Protein AF-A0A087LNL5-F1 (afdb_monomer_lite)

Secondary structure (DSSP, 8-state):
--------SSHHHHHHHHHHHTT-EEEEEEEEEEGGGTEEEEEEE---STTTT-------

Foldseek 3Di:
DPDDDQDDPDPVSVVVVVVVCPPWDFDPVQWDAPPVVRDTDTDTHDDDPVVVPDPPPPDD

InterPro domains:
  IPR021335 Protein of unknown function DUF2948 [PF11164] (4-55)

Organism: NCBI:txid46914

pLDDT: mean 84.68, std 17.36, range [38.28, 98.06]

Radius of gyration: 14.3 Å; chains: 1; bounding box: 32×32×32 Å

Sequence (60 aa):
MADLKLLALDSDDLAVISAHTQDAVVRVGDMGYAQADKRFAMLMNRYDWEEGTVRNKGVR

Structure (mmCIF, N/CA/C/O backbone):
data_AF-A0A087LNL5-F1
#
_entry.id   AF-A0A087LNL5-F1
#
loop_
_atom_site.group_PDB
_atom_site.id
_atom_site.type_symbol
_atom_site.label_atom_id
_atom_site.label_alt_id
_atom_site.label_comp_id
_atom_site.label_asym_id
_atom_site.label_entity_id
_atom_site.label_seq_id
_atom_site.pdbx_PDB_ins_code
_atom_site.Cartn_x
_atom_site.Cartn_y
_atom_site.Cartn_z
_atom_site.occupancy
_atom_site.B_iso_or_equiv
_atom_site.auth_seq_id
_atom_site.auth_comp_id
_atom_site.auth_asym_id
_atom_site.auth_atom_id
_atom_site.pdbx_PDB_model_num
ATOM 1 N N . MET A 1 1 ? 22.410 -10.126 -1.984 1.00 49.31 1 MET A N 1
ATOM 2 C CA . MET A 1 1 ? 21.653 -8.911 -1.624 1.00 49.31 1 MET A CA 1
ATOM 3 C C . MET A 1 1 ? 20.800 -9.276 -0.432 1.00 49.31 1 MET A C 1
ATOM 5 O O . MET A 1 1 ? 20.174 -10.323 -0.488 1.00 49.31 1 MET A O 1
ATOM 9 N N . ALA A 1 2 ? 20.879 -8.520 0.661 1.00 54.28 2 ALA A N 1
ATOM 10 C CA . ALA A 1 2 ? 19.949 -8.709 1.770 1.00 54.28 2 ALA A CA 1
ATOM 11 C C . ALA A 1 2 ? 18.537 -8.321 1.298 1.00 54.28 2 ALA A C 1
ATOM 13 O O . ALA A 1 2 ? 18.415 -7.406 0.483 1.00 54.28 2 ALA A O 1
ATOM 14 N N . ASP A 1 3 ? 17.508 -9.021 1.773 1.00 73.88 3 ASP A N 1
ATOM 15 C CA . ASP A 1 3 ? 16.116 -8.741 1.408 1.00 73.88 3 ASP A CA 1
ATOM 16 C C . ASP A 1 3 ? 15.747 -7.283 1.736 1.00 73.88 3 ASP A C 1
ATOM 18 O O . ASP A 1 3 ? 16.056 -6.779 2.821 1.00 73.88 3 ASP A O 1
ATOM 22 N N . LEU A 1 4 ? 15.090 -6.591 0.797 1.00 79.56 4 LEU A N 1
ATOM 23 C CA . LEU A 1 4 ? 14.643 -5.211 0.986 1.00 79.56 4 LEU A CA 1
ATOM 24 C C . LEU A 1 4 ? 13.519 -5.175 2.031 1.00 79.56 4 LEU A C 1
ATOM 26 O O . LEU A 1 4 ? 12.407 -5.642 1.787 1.00 79.56 4 LEU A O 1
ATOM 30 N N . LYS A 1 5 ? 13.803 -4.598 3.199 1.00 86.75 5 LYS A N 1
ATOM 31 C CA . LYS A 1 5 ? 12.826 -4.405 4.275 1.00 86.75 5 LYS A CA 1
ATOM 32 C C . LYS A 1 5 ? 12.328 -2.961 4.277 1.00 86.75 5 LYS A C 1
ATOM 34 O O . LYS A 1 5 ? 13.082 -2.059 4.625 1.00 86.75 5 LYS A O 1
ATOM 39 N N . LEU A 1 6 ? 11.056 -2.761 3.939 1.00 88.62 6 LEU A N 1
ATOM 40 C CA . LEU A 1 6 ? 10.387 -1.459 3.982 1.00 88.62 6 LEU A CA 1
ATOM 41 C C . LEU A 1 6 ? 9.532 -1.348 5.253 1.00 88.62 6 LEU A C 1
ATOM 43 O O . LEU A 1 6 ? 8.675 -2.194 5.507 1.00 88.62 6 LEU A O 1
ATOM 47 N N . LEU A 1 7 ? 9.776 -0.316 6.058 1.00 94.06 7 LEU A N 1
ATOM 48 C CA . LEU A 1 7 ? 9.019 0.015 7.266 1.00 94.06 7 LEU A CA 1
ATOM 49 C C . LEU A 1 7 ? 8.982 1.540 7.390 1.00 94.06 7 LEU A C 1
ATOM 51 O O . LEU A 1 7 ? 10.017 2.169 7.198 1.00 94.06 7 LEU A O 1
ATOM 55 N N . ALA A 1 8 ? 7.823 2.105 7.725 1.00 95.81 8 ALA A N 1
ATOM 56 C CA . ALA A 1 8 ? 7.673 3.533 7.985 1.00 95.81 8 ALA A CA 1
ATOM 57 C C . ALA A 1 8 ? 7.149 3.777 9.400 1.00 95.81 8 ALA A C 1
ATOM 59 O O . ALA A 1 8 ? 6.167 3.148 9.805 1.00 95.81 8 ALA A O 1
ATOM 60 N N . LEU A 1 9 ? 7.812 4.661 10.147 1.00 96.12 9 LEU A N 1
ATOM 61 C CA . LEU A 1 9 ? 7.403 5.090 11.484 1.00 96.12 9 LEU A CA 1
ATOM 62 C C . LEU A 1 9 ? 6.731 6.468 11.451 1.00 96.12 9 LEU A C 1
ATOM 64 O O . LEU A 1 9 ? 5.827 6.720 12.250 1.00 96.12 9 LEU A O 1
ATOM 68 N N . ASP A 1 10 ? 7.132 7.325 10.513 1.00 96.81 10 ASP A N 1
ATOM 69 C CA . ASP A 1 10 ? 6.563 8.655 10.308 1.00 96.81 10 ASP A CA 1
ATOM 70 C C . ASP A 1 10 ? 6.205 8.938 8.832 1.00 96.81 10 ASP A C 1
ATOM 72 O O . ASP A 1 10 ? 6.190 8.047 7.975 1.00 96.81 10 ASP A O 1
ATOM 76 N N . SER A 1 11 ? 5.820 10.186 8.547 1.00 96.38 11 SER A N 1
ATOM 77 C CA . SER A 1 11 ? 5.434 10.630 7.205 1.00 96.38 11 SER A CA 1
ATOM 78 C C . SER A 1 11 ? 6.589 10.648 6.212 1.00 96.38 11 SER A C 1
ATOM 80 O O . SER A 1 11 ? 6.357 10.453 5.017 1.00 96.38 11 SER A O 1
ATOM 82 N N . ASP A 1 12 ? 7.806 10.891 6.686 1.00 96.12 12 ASP A N 1
ATOM 83 C CA . ASP A 1 12 ? 8.974 11.030 5.825 1.00 96.12 12 ASP A CA 1
ATOM 84 C C . ASP A 1 12 ? 9.430 9.643 5.363 1.00 96.12 12 ASP A C 1
ATOM 86 O O . ASP A 1 12 ? 9.678 9.435 4.173 1.00 96.12 12 ASP A O 1
ATOM 90 N N . ASP A 1 13 ? 9.392 8.647 6.254 1.00 95.12 13 ASP A N 1
ATOM 91 C CA . ASP A 1 13 ? 9.588 7.247 5.873 1.00 95.12 13 ASP A CA 1
ATOM 92 C C . ASP A 1 13 ? 8.516 6.773 4.876 1.00 95.12 13 ASP A C 1
ATOM 94 O O . ASP A 1 13 ? 8.791 6.036 3.920 1.00 95.12 13 ASP A O 1
ATOM 98 N N . LEU A 1 14 ? 7.264 7.202 5.079 1.00 95.00 14 LEU A N 1
ATOM 99 C CA . LEU A 1 14 ? 6.162 6.845 4.190 1.00 95.00 14 LEU A CA 1
ATOM 100 C C . LEU A 1 14 ? 6.369 7.409 2.779 1.00 95.00 14 LEU A C 1
ATOM 102 O O . LEU A 1 14 ? 5.945 6.773 1.813 1.00 95.00 14 LEU A O 1
ATOM 106 N N . ALA A 1 15 ? 7.049 8.550 2.631 1.00 95.44 15 ALA A N 1
ATOM 107 C CA . ALA A 1 15 ? 7.385 9.104 1.323 1.00 95.44 15 ALA A CA 1
ATOM 108 C C . ALA A 1 15 ? 8.296 8.161 0.521 1.00 95.44 15 ALA A C 1
ATOM 110 O O . ALA A 1 15 ? 8.095 8.000 -0.683 1.00 95.44 15 ALA A O 1
ATOM 111 N N . VAL A 1 16 ? 9.232 7.472 1.186 1.00 92.69 16 VAL A N 1
ATOM 112 C CA . VAL A 1 16 ? 10.102 6.467 0.553 1.00 92.69 16 VAL A CA 1
ATOM 113 C C . VAL A 1 16 ? 9.273 5.286 0.052 1.00 92.69 16 VAL A C 1
ATOM 115 O O . VAL A 1 16 ? 9.363 4.918 -1.118 1.00 92.69 16 VAL A O 1
ATOM 118 N N . ILE A 1 17 ? 8.406 4.726 0.901 1.00 93.12 17 ILE A N 1
ATOM 119 C CA . ILE A 1 17 ? 7.517 3.625 0.499 1.00 93.12 17 ILE A CA 1
ATOM 120 C C . ILE A 1 17 ? 6.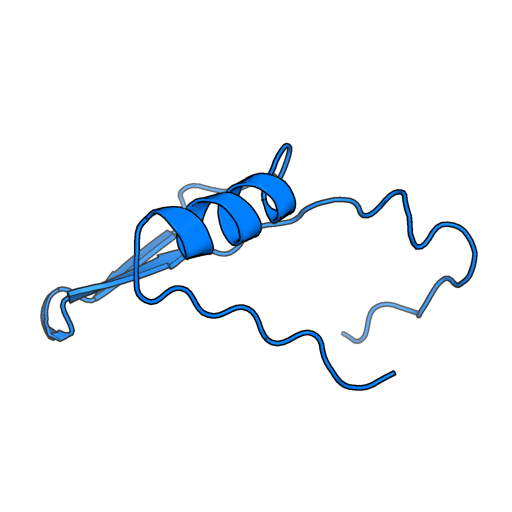596 4.070 -0.644 1.00 93.12 17 ILE A C 1
ATOM 122 O O . ILE A 1 17 ? 6.463 3.349 -1.625 1.00 93.12 17 ILE A O 1
ATOM 126 N N . SER A 1 18 ? 6.012 5.267 -0.558 1.00 93.06 18 SER A N 1
ATOM 127 C CA . SER A 1 18 ? 5.159 5.848 -1.601 1.00 93.06 18 SER A CA 1
ATOM 128 C C . SER A 1 18 ? 5.891 5.969 -2.936 1.00 93.06 18 SER A C 1
ATOM 130 O O . SER A 1 18 ? 5.349 5.582 -3.969 1.00 93.06 18 SER A O 1
ATOM 132 N N . ALA A 1 19 ? 7.141 6.440 -2.936 1.00 92.00 19 ALA A N 1
ATOM 133 C CA . ALA A 1 19 ? 7.969 6.483 -4.138 1.00 92.00 19 ALA A CA 1
ATOM 134 C C . ALA A 1 19 ? 8.180 5.075 -4.727 1.00 92.00 19 ALA A C 1
ATOM 136 O O . ALA A 1 19 ? 8.081 4.880 -5.938 1.00 92.00 19 ALA A O 1
ATOM 137 N N . HIS A 1 20 ? 8.384 4.067 -3.872 1.00 89.00 20 HIS A N 1
ATOM 138 C CA . HIS A 1 20 ? 8.494 2.674 -4.301 1.00 89.00 20 HIS A CA 1
ATOM 139 C C . HIS A 1 20 ? 7.174 2.049 -4.776 1.00 89.00 20 HIS A C 1
ATOM 141 O O . HIS A 1 20 ? 7.217 1.028 -5.451 1.00 89.00 20 HIS A O 1
ATOM 147 N N . THR A 1 21 ? 6.009 2.617 -4.484 1.00 92.12 21 THR A N 1
ATOM 148 C CA . THR A 1 21 ? 4.717 2.071 -4.937 1.00 92.12 21 THR A CA 1
ATOM 149 C C . THR A 1 21 ? 4.099 2.849 -6.095 1.00 92.12 21 THR A C 1
ATOM 151 O O . THR A 1 21 ? 3.007 2.495 -6.543 1.00 92.12 21 THR A O 1
ATOM 154 N N . GLN A 1 22 ? 4.794 3.865 -6.623 1.00 92.50 22 GLN A N 1
ATOM 155 C CA . GLN A 1 22 ? 4.346 4.586 -7.816 1.00 92.50 22 GLN A CA 1
ATOM 156 C C . GLN A 1 22 ? 4.123 3.618 -8.985 1.00 92.50 22 GLN A C 1
ATOM 158 O O . GLN A 1 22 ? 4.869 2.653 -9.165 1.00 92.50 22 GLN A O 1
ATOM 163 N N . ASP A 1 23 ? 3.049 3.865 -9.737 1.00 91.88 23 ASP A N 1
ATOM 164 C CA . ASP A 1 23 ? 2.591 3.062 -10.880 1.00 91.88 23 ASP A CA 1
ATOM 165 C C . ASP A 1 23 ? 2.252 1.589 -10.574 1.00 91.88 23 ASP A C 1
ATOM 167 O O . ASP A 1 23 ? 2.050 0.784 -11.488 1.00 91.88 23 ASP A O 1
ATOM 171 N N . ALA A 1 24 ? 2.142 1.211 -9.296 1.00 94.25 24 ALA A N 1
ATOM 172 C CA . ALA A 1 24 ? 1.697 -0.123 -8.921 1.00 94.25 24 ALA A CA 1
ATOM 173 C C . ALA A 1 24 ? 0.209 -0.330 -9.253 1.00 94.25 24 ALA A C 1
ATOM 175 O O . ALA A 1 24 ? -0.653 0.498 -8.954 1.00 94.25 24 ALA A O 1
ATOM 176 N N . VAL A 1 25 ? -0.115 -1.487 -9.829 1.00 95.31 25 VAL A N 1
ATOM 177 C CA . VAL A 1 25 ? -1.491 -1.902 -10.111 1.00 95.31 25 VAL A CA 1
ATOM 178 C C . VAL A 1 25 ? -2.045 -2.679 -8.924 1.00 95.31 25 VAL A C 1
ATOM 180 O O . VAL A 1 25 ? -1.394 -3.572 -8.379 1.00 95.31 25 VAL A O 1
ATOM 183 N N . VAL A 1 26 ? -3.281 -2.357 -8.553 1.00 96.12 26 VAL A N 1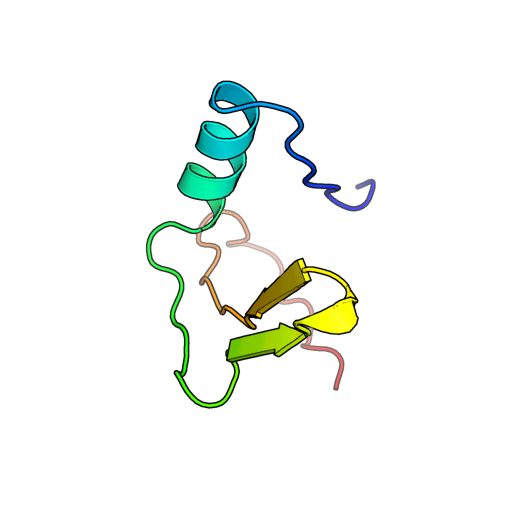
ATOM 184 C CA . VAL A 1 26 ? -3.996 -2.924 -7.407 1.00 96.12 26 VAL A CA 1
ATOM 185 C C . VAL A 1 26 ? -5.391 -3.322 -7.864 1.00 96.12 26 VAL A C 1
ATOM 187 O O . VAL A 1 26 ? -6.003 -2.639 -8.687 1.00 96.12 26 VAL A O 1
ATOM 190 N N . ARG A 1 27 ? -5.923 -4.415 -7.317 1.00 96.88 27 ARG A N 1
ATOM 191 C CA . ARG A 1 27 ? -7.328 -4.789 -7.497 1.00 96.88 27 ARG A CA 1
ATOM 192 C C . ARG A 1 27 ? -8.077 -4.552 -6.199 1.00 96.88 27 ARG A C 1
ATOM 194 O O . ARG A 1 27 ? -7.612 -4.942 -5.137 1.00 96.88 27 ARG A O 1
ATOM 201 N N . VAL A 1 28 ? -9.278 -3.988 -6.298 1.00 96.19 28 VAL A N 1
ATOM 202 C CA . VAL A 1 28 ? -10.132 -3.716 -5.128 1.00 96.19 28 VAL A CA 1
ATOM 203 C C . VAL A 1 28 ? -10.422 -4.990 -4.325 1.00 96.19 28 VAL A C 1
ATOM 205 O O . VAL A 1 28 ? -10.456 -4.945 -3.102 1.00 96.19 28 VAL A O 1
ATOM 208 N N . GLY A 1 29 ? -10.576 -6.136 -4.999 1.00 97.06 29 GLY A N 1
ATOM 209 C CA . GLY A 1 29 ? -10.795 -7.430 -4.342 1.00 97.06 29 GLY A CA 1
ATOM 210 C C . GLY A 1 29 ? -9.604 -7.950 -3.527 1.00 97.06 29 GLY A C 1
ATOM 211 O O . GLY A 1 29 ? -9.804 -8.812 -2.680 1.00 97.06 29 G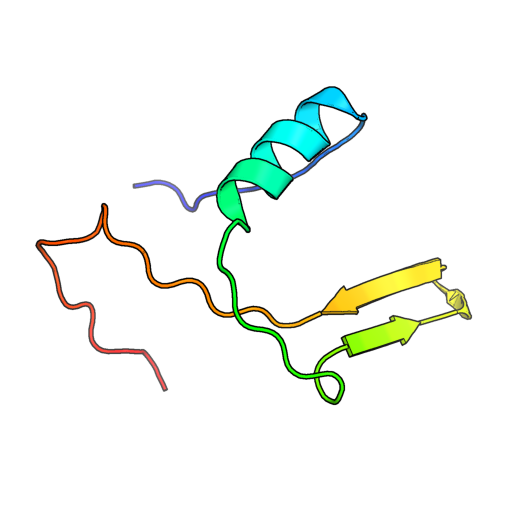LY A O 1
ATOM 212 N N . ASP A 1 30 ? -8.403 -7.403 -3.741 1.00 96.62 30 ASP A N 1
ATOM 213 C CA . ASP A 1 30 ? -7.170 -7.799 -3.048 1.00 96.62 30 ASP A CA 1
ATOM 214 C C . ASP A 1 30 ? -6.795 -6.815 -1.917 1.00 96.62 30 ASP A C 1
ATOM 216 O O . ASP A 1 30 ? -5.667 -6.818 -1.417 1.00 96.62 30 ASP A O 1
ATOM 220 N N . MET A 1 31 ? -7.731 -5.945 -1.520 1.00 97.69 31 MET A N 1
ATOM 221 C CA . MET A 1 31 ? -7.605 -5.011 -0.399 1.00 97.69 31 MET A CA 1
ATOM 222 C C . MET A 1 31 ? -8.453 -5.500 0.776 1.00 97.69 31 MET A C 1
ATOM 224 O O . MET A 1 31 ? -9.578 -5.966 0.602 1.00 97.69 31 MET A O 1
ATOM 228 N N . GLY A 1 32 ? -7.940 -5.358 1.994 1.00 97.81 32 GLY A N 1
ATOM 229 C CA . GLY A 1 32 ? -8.626 -5.801 3.199 1.00 97.81 32 GLY A CA 1
ATOM 230 C C . GLY A 1 32 ? -8.335 -4.905 4.390 1.00 97.81 32 GLY A C 1
ATOM 231 O O . GLY A 1 32 ? -7.231 -4.387 4.553 1.00 97.81 32 G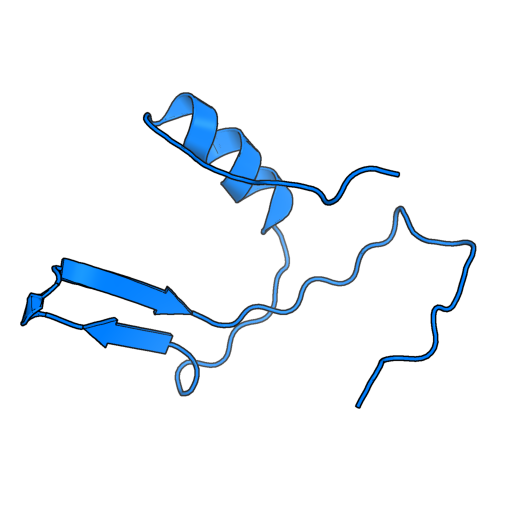LY A O 1
ATOM 232 N N . TYR A 1 33 ? -9.339 -4.743 5.247 1.00 98.06 33 TYR A N 1
ATOM 233 C CA . TYR A 1 33 ? -9.194 -4.062 6.526 1.00 98.06 33 TYR A CA 1
ATOM 234 C C . TYR A 1 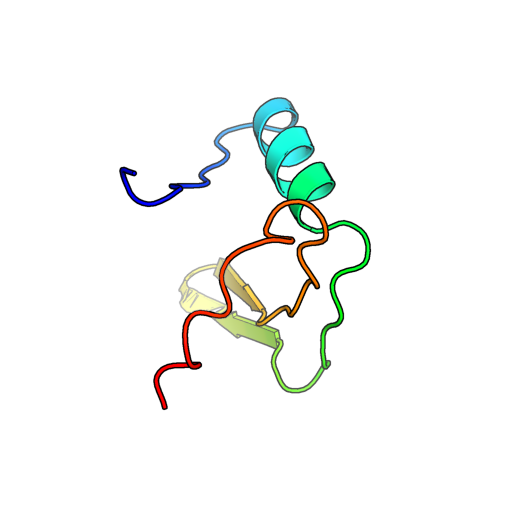33 ? -9.633 -4.980 7.664 1.00 98.06 33 TYR A C 1
ATOM 236 O O . TYR A 1 33 ? -10.814 -5.287 7.821 1.00 98.06 33 TYR A O 1
ATOM 244 N N . ALA A 1 34 ? -8.672 -5.413 8.475 1.00 97.81 34 ALA A N 1
ATOM 245 C CA . ALA A 1 34 ? -8.919 -6.143 9.706 1.00 97.81 34 ALA A CA 1
ATOM 246 C C . ALA A 1 34 ? -9.195 -5.134 10.829 1.00 97.81 34 ALA A C 1
ATOM 248 O O . ALA A 1 34 ? -8.274 -4.643 11.484 1.00 97.81 34 ALA A O 1
ATOM 249 N N . GLN A 1 35 ? -10.473 -4.803 11.041 1.00 97.56 35 GLN A N 1
ATOM 250 C CA . GLN A 1 35 ? -10.894 -3.761 11.986 1.00 97.56 35 GLN A CA 1
ATOM 251 C C . GLN A 1 35 ? -10.434 -4.024 13.425 1.00 97.56 35 GLN A C 1
ATOM 253 O O . GLN A 1 35 ? -10.016 -3.086 14.103 1.00 97.56 35 GLN A O 1
ATOM 258 N N . ALA A 1 36 ? -10.475 -5.282 13.876 1.00 97.75 36 ALA A N 1
ATOM 259 C CA . ALA A 1 36 ? -10.039 -5.664 15.221 1.00 97.75 36 ALA A CA 1
ATOM 260 C C . ALA A 1 36 ? -8.569 -5.290 15.478 1.00 97.75 36 ALA A C 1
ATOM 262 O O . ALA A 1 36 ? -8.236 -4.791 16.550 1.00 97.75 36 ALA A O 1
ATOM 263 N N . ASP A 1 37 ? -7.723 -5.439 14.456 1.00 97.88 37 ASP A N 1
ATOM 264 C CA . ASP A 1 37 ? -6.294 -5.129 14.526 1.00 97.88 37 ASP A CA 1
ATOM 265 C C . ASP A 1 37 ? -5.966 -3.703 14.064 1.00 97.88 37 ASP A C 1
ATOM 267 O O .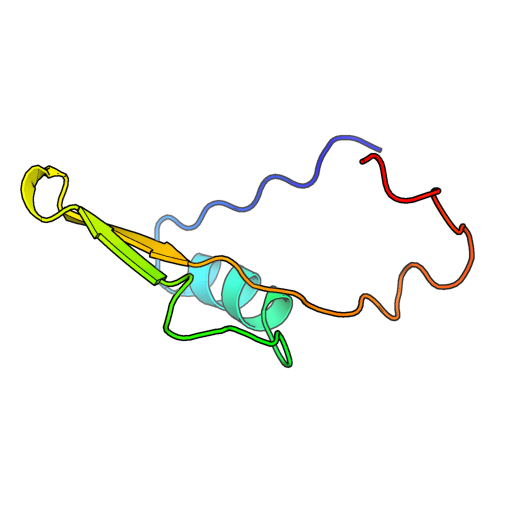 ASP A 1 37 ? -4.816 -3.273 14.150 1.00 97.88 37 ASP A O 1
ATOM 271 N N . LYS A 1 38 ? -6.960 -2.977 13.533 1.00 97.31 38 LYS A N 1
ATOM 272 C CA . LYS A 1 38 ? -6.802 -1.711 12.802 1.00 97.31 38 LYS A CA 1
ATOM 273 C C . LYS A 1 38 ? -5.763 -1.802 11.681 1.00 97.31 38 LYS A C 1
ATOM 275 O O . LYS A 1 38 ? -5.039 -0.843 11.419 1.00 97.31 38 LYS A O 1
ATOM 280 N N . ARG A 1 39 ? -5.690 -2.953 11.008 1.00 97.88 39 ARG A N 1
ATOM 281 C CA . ARG A 1 39 ? -4.708 -3.212 9.949 1.00 97.88 39 ARG A CA 1
ATOM 282 C C . ARG A 1 39 ? -5.364 -3.162 8.588 1.00 97.88 39 ARG A C 1
ATOM 284 O O . ARG A 1 39 ? -6.290 -3.919 8.311 1.00 97.88 39 ARG A O 1
ATOM 291 N N . PHE A 1 40 ? -4.845 -2.290 7.740 1.00 96.88 40 PHE A N 1
ATOM 292 C CA . PHE A 1 40 ? -5.147 -2.272 6.322 1.00 96.88 40 PHE A CA 1
ATOM 293 C C . PHE A 1 40 ? -4.025 -2.982 5.565 1.00 96.88 40 PHE A C 1
ATOM 295 O O . PHE A 1 40 ? -2.849 -2.745 5.838 1.00 96.88 40 PHE A O 1
ATOM 302 N N . ALA A 1 41 ? -4.391 -3.855 4.635 1.00 96.69 41 ALA A N 1
ATOM 303 C CA . ALA A 1 41 ? -3.461 -4.546 3.760 1.00 96.69 41 ALA A CA 1
ATOM 304 C C . ALA A 1 41 ? -4.002 -4.549 2.332 1.00 96.69 41 ALA A C 1
ATOM 306 O O . ALA A 1 41 ? -5.211 -4.595 2.103 1.00 96.69 41 ALA A O 1
ATOM 307 N N . MET A 1 42 ? -3.092 -4.520 1.369 1.00 96.31 42 MET A N 1
ATOM 308 C CA . MET A 1 42 ? -3.410 -4.619 -0.047 1.00 96.31 42 MET A CA 1
ATOM 309 C C . MET A 1 42 ? -2.285 -5.340 -0.772 1.00 96.31 42 MET A C 1
ATOM 311 O O . MET A 1 42 ? -1.113 -5.148 -0.442 1.00 96.31 42 MET A O 1
ATOM 315 N N . LEU A 1 43 ? -2.640 -6.145 -1.769 1.00 95.94 43 LEU A N 1
ATOM 316 C CA . LEU A 1 43 ? -1.668 -6.687 -2.711 1.00 95.94 43 LEU A CA 1
ATOM 317 C C . LEU A 1 43 ? -1.523 -5.724 -3.889 1.00 95.94 43 LEU A C 1
ATOM 319 O O . LEU A 1 43 ? -2.509 -5.283 -4.481 1.00 95.94 43 LEU A O 1
ATOM 323 N N . MET A 1 44 ? -0.280 -5.398 -4.221 1.00 94.62 44 MET A N 1
ATOM 324 C CA . MET A 1 44 ? 0.069 -4.502 -5.317 1.00 94.62 44 MET A CA 1
ATOM 325 C C . MET A 1 44 ? 1.119 -5.156 -6.208 1.00 94.62 44 MET A C 1
ATOM 327 O O . MET A 1 44 ? 1.956 -5.921 -5.731 1.00 94.62 44 MET A O 1
ATOM 331 N N . ASN A 1 45 ? 1.077 -4.849 -7.500 1.00 93.06 45 ASN A N 1
ATOM 332 C CA . ASN A 1 45 ? 2.063 -5.308 -8.468 1.00 93.06 45 ASN A CA 1
ATOM 333 C C . ASN A 1 45 ? 2.674 -4.103 -9.182 1.00 93.06 45 ASN A C 1
ATOM 335 O O . ASN A 1 45 ? 1.965 -3.378 -9.879 1.00 93.06 45 ASN A O 1
ATOM 339 N N . ARG A 1 46 ? 3.981 -3.905 -9.015 1.00 90.44 46 ARG A N 1
ATOM 340 C CA . ARG A 1 46 ? 4.750 -2.867 -9.697 1.00 90.44 46 ARG A CA 1
ATOM 341 C C . ARG A 1 46 ? 5.786 -3.534 -10.584 1.00 90.44 46 ARG A C 1
ATOM 343 O O . ARG A 1 46 ? 6.557 -4.363 -10.110 1.00 90.44 46 ARG A O 1
ATOM 350 N N . TYR A 1 47 ? 5.827 -3.143 -11.851 1.00 83.75 47 TYR A N 1
ATOM 351 C CA . TYR A 1 47 ? 6.898 -3.574 -12.736 1.00 83.75 47 TYR A CA 1
ATOM 352 C C . TYR A 1 47 ? 8.184 -2.817 -12.391 1.00 83.75 47 TYR A C 1
ATOM 354 O O . TYR A 1 47 ? 8.215 -1.589 -12.468 1.00 83.75 47 TYR A O 1
ATOM 362 N N . ASP A 1 48 ? 9.228 -3.543 -11.998 1.00 80.94 48 ASP A N 1
ATOM 363 C CA . ASP A 1 48 ? 10.524 -2.953 -11.682 1.00 80.94 48 ASP A CA 1
ATOM 364 C C . ASP A 1 48 ? 11.390 -2.848 -12.943 1.00 80.94 48 ASP A C 1
ATOM 366 O O . ASP A 1 48 ? 11.888 -3.843 -13.473 1.00 80.94 48 ASP A O 1
ATOM 370 N N . TRP A 1 49 ? 11.538 -1.627 -13.456 1.00 74.62 49 TRP A N 1
ATOM 371 C CA . TRP A 1 49 ? 12.367 -1.356 -14.630 1.00 74.62 49 TRP A CA 1
ATOM 372 C C . TRP A 1 49 ? 13.868 -1.404 -14.316 1.00 74.62 49 TRP A C 1
ATOM 374 O O . TRP A 1 49 ? 14.666 -1.607 -15.233 1.00 74.62 49 TRP A O 1
ATOM 384 N N . GLU A 1 50 ? 14.257 -1.235 -13.048 1.00 67.94 50 GLU A N 1
ATOM 385 C CA . GLU A 1 50 ? 15.659 -1.211 -12.622 1.00 67.94 50 GLU A CA 1
ATOM 386 C C . GLU A 1 50 ? 16.247 -2.629 -12.533 1.00 67.94 50 GLU A C 1
ATOM 388 O O . GLU A 1 50 ? 17.448 -2.815 -12.732 1.00 67.94 50 GLU A O 1
ATOM 393 N N . GLU A 1 51 ? 15.408 -3.660 -12.375 1.00 63.84 51 GLU A N 1
ATOM 394 C CA . GLU A 1 51 ? 15.811 -5.078 -12.372 1.00 63.84 51 GLU A CA 1
ATOM 395 C C . GLU A 1 51 ? 16.032 -5.664 -13.791 1.00 63.84 51 GLU A C 1
ATOM 397 O O . GLU A 1 51 ? 15.976 -6.875 -14.026 1.00 63.84 51 GLU A O 1
ATOM 402 N N . GLY A 1 52 ? 16.309 -4.801 -14.773 1.00 54.94 52 GLY A N 1
ATOM 403 C CA . GLY A 1 52 ? 16.356 -5.085 -16.211 1.00 54.94 52 GLY A CA 1
ATOM 404 C C . GLY A 1 52 ? 17.440 -6.046 -16.726 1.00 54.94 52 GLY A C 1
ATOM 405 O O . GLY A 1 52 ? 17.782 -5.972 -17.903 1.00 54.94 52 GLY A O 1
ATOM 406 N N . THR A 1 53 ? 17.997 -6.959 -15.924 1.00 53.75 53 THR A N 1
ATOM 407 C CA . THR A 1 53 ? 19.029 -7.906 -16.409 1.00 53.75 53 THR A CA 1
ATOM 408 C C . THR A 1 53 ? 18.957 -9.349 -15.910 1.00 53.75 53 THR A C 1
ATOM 410 O O . THR A 1 53 ? 19.639 -10.193 -16.492 1.00 53.75 53 THR A O 1
ATOM 413 N N . VAL A 1 54 ? 18.110 -9.713 -14.939 1.00 56.91 54 VAL A N 1
ATOM 414 C CA . VAL A 1 54 ? 17.980 -11.127 -14.530 1.00 56.91 54 VAL A CA 1
ATOM 415 C C . VAL A 1 54 ? 16.514 -11.513 -14.369 1.00 56.91 54 VAL A C 1
ATOM 417 O O . VAL A 1 54 ? 15.877 -11.226 -13.364 1.00 56.91 54 VAL A O 1
ATOM 420 N N . ARG A 1 55 ? 15.975 -12.241 -15.357 1.00 53.16 55 ARG A N 1
ATOM 421 C CA . ARG A 1 55 ? 14.710 -12.976 -15.204 1.00 53.16 55 ARG A CA 1
ATOM 422 C C . ARG A 1 55 ? 14.881 -14.044 -14.122 1.00 53.16 55 ARG A C 1
ATOM 424 O O . ARG A 1 55 ? 15.248 -15.180 -14.429 1.00 53.16 55 ARG A O 1
ATOM 431 N N . ASN A 1 56 ? 14.560 -13.722 -12.877 1.00 58.41 56 ASN A N 1
ATOM 432 C CA . ASN A 1 56 ? 14.273 -14.752 -11.892 1.00 58.41 56 ASN A CA 1
ATOM 433 C C . ASN A 1 56 ? 12.925 -15.376 -12.265 1.00 58.41 56 ASN A C 1
ATOM 435 O O . ASN A 1 56 ? 11.904 -14.695 -12.352 1.00 58.41 56 ASN A O 1
ATOM 439 N N . LYS A 1 57 ? 12.940 -16.675 -12.598 1.00 48.47 57 LYS A N 1
ATOM 440 C CA . LYS A 1 57 ? 11.717 -17.442 -12.867 1.00 48.47 57 LYS A CA 1
ATOM 441 C C . LYS A 1 57 ? 10.800 -17.254 -11.664 1.00 48.47 57 LYS A C 1
ATOM 443 O O . LYS A 1 57 ? 11.173 -17.673 -10.573 1.00 48.47 57 LYS A O 1
ATOM 448 N N . GLY A 1 58 ? 9.644 -16.625 -11.881 1.00 47.53 58 GLY A N 1
ATOM 449 C CA . GLY A 1 58 ? 8.628 -16.458 -10.848 1.00 47.53 58 GLY A CA 1
ATOM 450 C C . GLY A 1 58 ? 8.422 -17.783 -10.125 1.00 47.53 58 GLY A C 1
ATOM 451 O O . GLY A 1 58 ? 8.121 -18.800 -10.759 1.00 47.53 58 GLY A O 1
ATOM 452 N N . VAL A 1 59 ? 8.686 -17.784 -8.822 1.00 52.72 59 VAL A N 1
ATOM 453 C CA . VAL A 1 59 ? 8.394 -18.935 -7.975 1.00 52.72 59 VAL A CA 1
ATOM 454 C C . VAL A 1 59 ? 6.875 -18.994 -7.860 1.00 52.72 59 VAL A C 1
ATOM 456 O O . VAL A 1 59 ? 6.235 -17.981 -7.583 1.00 52.72 59 VAL A O 1
ATOM 459 N N . ARG A 1 60 ? 6.329 -20.159 -8.214 1.00 38.28 60 ARG A N 1
ATOM 460 C CA . ARG A 1 60 ? 4.899 -20.465 -8.142 1.00 38.28 60 ARG A CA 1
ATOM 461 C C . ARG A 1 60 ? 4.390 -20.422 -6.712 1.00 38.28 60 ARG A C 1
ATOM 463 O O . ARG A 1 60 ? 5.152 -20.871 -5.828 1.00 38.28 60 ARG A O 1
#